Protein AF-A0A917H4V4-F1 (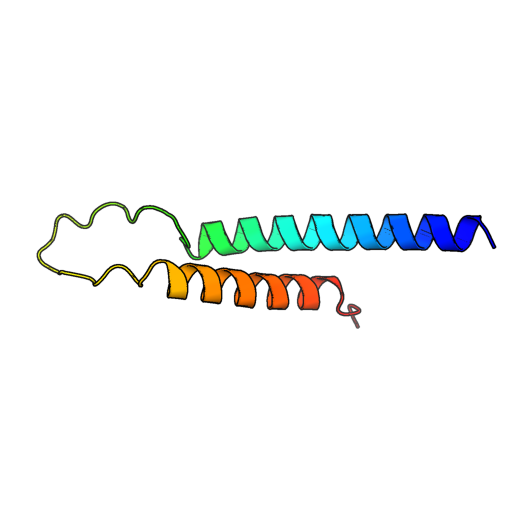afdb_monomer_lite)

Organism: NCBI:txid1560005

Secondary structure (DSSP, 8-state):
-HHHHHHHHHHHHHHHHHHHHHHHHHHHHTTTT-------SS-------HHHHHHHHHHHHHHHHHHHHS---

Sequence (73 aa):
MRDEFMESITTARRTEDIALDLLKFVAAQANVGSKGAGATGFGVTASPKSDDQVTHLLELYARCRQAVEAPIK

pLDDT: mean 73.26, std 14.65, range [44.84, 91.06]

Structure (mmCIF, N/CA/C/O backbone):
data_AF-A0A917H4V4-F1
#
_entry.id   AF-A0A917H4V4-F1
#
loop_
_atom_site.group_PDB
_atom_site.id
_atom_site.type_symbol
_atom_site.label_atom_id
_atom_site.label_alt_id
_atom_site.label_comp_id
_atom_site.label_asym_id
_atom_site.label_entity_id
_atom_site.label_seq_id
_atom_site.pdbx_PDB_ins_code
_atom_site.Cartn_x
_atom_site.Cartn_y
_atom_site.Cartn_z
_atom_site.occupancy
_atom_site.B_iso_or_equiv
_atom_site.auth_seq_id
_atom_site.auth_comp_id
_atom_site.auth_asym_id
_atom_site.auth_atom_id
_atom_site.pdbx_PDB_model_num
ATOM 1 N N . MET A 1 1 ? 22.377 -18.813 -7.881 1.00 62.06 1 MET A N 1
ATOM 2 C CA . MET A 1 1 ? 21.173 -18.910 -7.021 1.00 62.06 1 MET A CA 1
ATOM 3 C C . MET A 1 1 ? 21.092 -17.823 -5.945 1.00 62.06 1 MET A C 1
ATOM 5 O O . MET A 1 1 ? 19.982 -17.441 -5.619 1.00 62.06 1 MET A O 1
ATOM 9 N N . ARG A 1 2 ? 22.208 -17.293 -5.403 1.00 67.69 2 ARG A N 1
ATOM 10 C CA . ARG A 1 2 ? 22.167 -16.137 -4.477 1.00 67.69 2 ARG A CA 1
ATOM 11 C C . ARG A 1 2 ? 21.782 -14.805 -5.147 1.00 67.69 2 ARG A C 1
ATOM 13 O O . ARG A 1 2 ? 21.067 -14.038 -4.519 1.00 67.69 2 ARG A O 1
ATOM 20 N N . ASP A 1 3 ? 22.195 -14.566 -6.395 1.00 66.56 3 ASP A N 1
ATOM 21 C CA . ASP A 1 3 ? 21.838 -13.345 -7.145 1.00 66.56 3 ASP A CA 1
ATOM 22 C C . ASP A 1 3 ? 20.327 -13.184 -7.373 1.00 66.56 3 ASP A C 1
ATOM 24 O O . ASP A 1 3 ? 19.759 -12.173 -6.980 1.00 66.56 3 ASP A O 1
ATOM 28 N N . GLU A 1 4 ? 19.652 -14.218 -7.884 1.00 64.31 4 GLU A N 1
ATOM 29 C CA . GLU A 1 4 ? 18.196 -14.227 -8.143 1.00 64.31 4 GLU A CA 1
ATOM 30 C C . GLU A 1 4 ? 17.350 -13.862 -6.907 1.00 64.31 4 GLU A C 1
ATOM 32 O O . GLU A 1 4 ? 16.345 -13.154 -6.996 1.00 64.31 4 GLU A O 1
ATOM 37 N N . PHE A 1 5 ? 17.763 -14.333 -5.724 1.00 67.38 5 PHE A N 1
ATOM 38 C CA . PHE A 1 5 ? 17.048 -14.072 -4.472 1.00 67.38 5 PHE A CA 1
ATOM 39 C C . PHE A 1 5 ? 17.207 -12.611 -4.031 1.00 67.38 5 PHE A C 1
ATOM 41 O O . PHE A 1 5 ? 16.260 -11.999 -3.538 1.00 67.38 5 PHE A O 1
ATOM 48 N N . MET A 1 6 ? 18.394 -12.034 -4.242 1.00 70.06 6 MET A N 1
ATOM 49 C CA . MET A 1 6 ? 18.666 -10.636 -3.921 1.00 70.06 6 MET A CA 1
ATOM 50 C C . MET A 1 6 ? 17.958 -9.695 -4.900 1.00 70.06 6 MET A C 1
ATOM 52 O O . MET A 1 6 ? 17.352 -8.716 -4.465 1.00 70.06 6 MET A O 1
ATOM 56 N N . GLU A 1 7 ? 17.933 -10.018 -6.193 1.00 67.56 7 GLU A N 1
ATOM 57 C CA . GLU A 1 7 ? 17.221 -9.235 -7.212 1.00 67.56 7 GLU A CA 1
ATOM 58 C C . GLU A 1 7 ? 15.695 -9.250 -6.997 1.00 67.56 7 GLU A C 1
ATOM 60 O O . GLU A 1 7 ? 15.039 -8.205 -7.070 1.00 67.56 7 GLU A O 1
ATOM 65 N N . SER A 1 8 ? 15.143 -10.401 -6.596 1.00 70.00 8 SER A N 1
ATOM 66 C CA . SER A 1 8 ? 13.726 -10.538 -6.228 1.00 70.00 8 SER A CA 1
ATOM 67 C C . SER A 1 8 ? 13.358 -9.695 -5.001 1.00 70.00 8 SER A C 1
ATOM 69 O O . SER A 1 8 ? 12.347 -8.991 -5.013 1.00 70.00 8 SER A O 1
ATOM 71 N N . ILE A 1 9 ? 14.196 -9.699 -3.955 1.00 76.75 9 ILE A N 1
ATOM 72 C CA . ILE A 1 9 ? 13.991 -8.856 -2.762 1.00 76.75 9 ILE A CA 1
ATOM 73 C C . ILE A 1 9 ? 14.057 -7.369 -3.129 1.00 76.75 9 ILE A C 1
ATOM 75 O O . ILE A 1 9 ? 13.260 -6.570 -2.636 1.00 76.75 9 ILE A O 1
ATOM 79 N N . THR A 1 10 ? 14.989 -6.995 -4.005 1.00 77.44 10 THR A N 1
ATOM 80 C CA . THR A 1 10 ? 15.177 -5.599 -4.426 1.00 77.44 10 THR A CA 1
ATOM 81 C C . THR A 1 10 ? 13.972 -5.099 -5.222 1.00 77.44 10 THR A C 1
ATOM 83 O O . THR A 1 10 ? 13.476 -4.000 -4.970 1.00 77.44 10 THR A O 1
ATOM 86 N N . THR A 1 11 ? 13.444 -5.932 -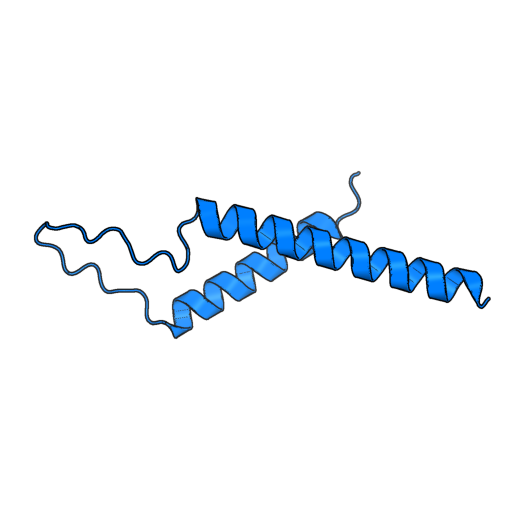6.121 1.00 79.69 11 THR A N 1
ATOM 87 C CA . THR A 1 11 ? 12.226 -5.637 -6.886 1.00 79.69 11 THR A CA 1
ATOM 88 C C . THR A 1 11 ? 11.009 -5.525 -5.972 1.00 79.69 11 THR A C 1
ATOM 90 O O . THR A 1 11 ? 10.291 -4.535 -6.057 1.00 79.69 11 THR A O 1
ATOM 93 N N . ALA A 1 12 ? 10.819 -6.452 -5.027 1.00 79.19 12 ALA A N 1
ATOM 94 C CA . ALA A 1 12 ? 9.704 -6.395 -4.077 1.00 79.19 12 ALA A CA 1
ATOM 95 C C . ALA A 1 12 ? 9.736 -5.127 -3.205 1.00 79.19 12 ALA A C 1
ATOM 97 O O . ALA A 1 12 ? 8.713 -4.472 -3.016 1.00 79.19 12 ALA A O 1
ATOM 98 N N . ARG A 1 13 ? 10.924 -4.736 -2.722 1.00 84.75 13 ARG A N 1
ATOM 99 C CA . ARG A 1 13 ? 11.119 -3.488 -1.964 1.00 84.75 13 ARG A CA 1
ATOM 100 C C . ARG A 1 13 ? 10.779 -2.256 -2.801 1.00 84.75 13 ARG A C 1
ATOM 102 O O . ARG A 1 13 ? 10.204 -1.316 -2.266 1.00 84.75 13 ARG A O 1
ATOM 109 N N . ARG A 1 14 ? 11.109 -2.270 -4.096 1.00 86.88 14 ARG A N 1
ATOM 110 C CA . ARG A 1 14 ? 10.804 -1.180 -5.031 1.00 86.88 14 ARG A CA 1
ATOM 111 C C . ARG A 1 14 ? 9.312 -1.090 -5.349 1.00 86.88 14 ARG A C 1
ATOM 113 O O . ARG A 1 14 ? 8.762 0.003 -5.318 1.00 86.88 14 ARG A O 1
ATOM 120 N N . THR A 1 15 ? 8.665 -2.219 -5.625 1.00 87.69 15 THR A N 1
ATOM 121 C CA . THR A 1 15 ? 7.213 -2.310 -5.852 1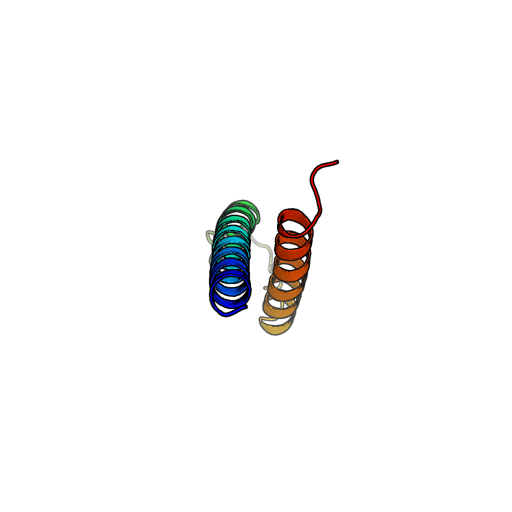.00 87.69 15 THR A CA 1
ATOM 122 C C . THR A 1 15 ? 6.440 -1.786 -4.644 1.00 87.69 15 THR A C 1
ATOM 124 O O . THR A 1 15 ? 5.497 -1.015 -4.808 1.00 87.69 15 THR A O 1
ATOM 127 N N . GLU A 1 16 ? 6.878 -2.141 -3.435 1.00 88.94 16 GLU A N 1
ATOM 128 C CA . GLU A 1 16 ? 6.271 -1.651 -2.197 1.00 88.94 16 GLU A CA 1
ATOM 129 C C . GLU A 1 16 ? 6.423 -0.133 -2.034 1.00 88.94 16 GLU A C 1
ATOM 131 O O . GLU A 1 16 ? 5.452 0.561 -1.742 1.00 88.94 16 GLU A O 1
ATOM 136 N N . ASP A 1 17 ? 7.624 0.404 -2.267 1.00 91.06 17 ASP A N 1
ATOM 137 C CA . ASP A 1 17 ? 7.892 1.844 -2.165 1.00 91.06 17 ASP A CA 1
ATOM 138 C C . ASP A 1 17 ? 7.001 2.654 -3.128 1.00 91.06 17 ASP A C 1
ATOM 140 O O . ASP A 1 17 ? 6.345 3.617 -2.726 1.00 91.06 17 ASP A O 1
ATOM 144 N N . ILE A 1 18 ? 6.856 2.172 -4.370 1.00 90.94 18 ILE A N 1
ATOM 145 C CA . ILE A 1 18 ? 5.981 2.773 -5.388 1.00 90.94 18 ILE A CA 1
ATOM 146 C C . ILE A 1 18 ? 4.503 2.695 -4.974 1.00 90.94 18 ILE A C 1
ATOM 148 O O . ILE A 1 18 ? 3.765 3.668 -5.147 1.00 90.94 18 ILE A O 1
ATOM 152 N N . ALA A 1 19 ? 4.048 1.567 -4.419 1.00 89.38 19 ALA A N 1
ATOM 153 C CA . ALA A 1 19 ? 2.670 1.419 -3.950 1.00 89.38 19 ALA A CA 1
ATOM 154 C C . ALA A 1 19 ? 2.359 2.377 -2.790 1.00 89.38 19 ALA A C 1
ATOM 156 O O . ALA A 1 19 ? 1.276 2.971 -2.754 1.00 89.38 19 ALA A O 1
ATOM 157 N N . LEU A 1 20 ? 3.313 2.572 -1.875 1.00 90.62 20 LEU A N 1
ATOM 158 C CA . LEU A 1 20 ? 3.193 3.526 -0.775 1.00 90.62 20 LEU A CA 1
ATOM 159 C C . LEU A 1 20 ? 3.173 4.976 -1.269 1.00 90.62 20 LEU A C 1
ATOM 161 O O . LEU A 1 20 ? 2.395 5.775 -0.748 1.00 90.62 20 LEU A O 1
ATOM 165 N N . ASP A 1 21 ? 3.975 5.334 -2.270 1.00 90.31 21 ASP A N 1
ATOM 166 C CA . ASP A 1 21 ? 3.941 6.680 -2.852 1.00 90.31 21 ASP A CA 1
ATOM 167 C C . ASP A 1 21 ? 2.655 6.950 -3.639 1.00 90.31 21 ASP A C 1
ATOM 169 O O . ASP A 1 21 ? 2.054 8.020 -3.489 1.00 90.31 21 ASP A O 1
ATOM 173 N N . LEU A 1 22 ? 2.161 5.964 -4.393 1.00 89.69 22 LEU A N 1
ATOM 174 C CA . LEU A 1 22 ? 0.861 6.054 -5.056 1.00 89.69 22 LEU A CA 1
ATOM 175 C C . LEU A 1 22 ? -0.273 6.207 -4.034 1.00 89.69 22 LEU A C 1
ATOM 177 O O . LEU A 1 22 ? -1.140 7.064 -4.208 1.00 89.69 22 LEU A O 1
ATOM 181 N N . LEU A 1 23 ? -0.249 5.433 -2.943 1.00 87.50 23 LEU A N 1
ATOM 182 C CA . LEU A 1 23 ? -1.218 5.560 -1.855 1.00 87.50 23 LEU A CA 1
ATOM 183 C C . LEU A 1 23 ? -1.196 6.969 -1.258 1.00 87.50 23 LEU A C 1
ATOM 185 O O . LEU A 1 23 ? -2.258 7.567 -1.100 1.00 87.50 23 LEU A O 1
ATOM 189 N N . LYS A 1 24 ? -0.014 7.519 -0.946 1.00 87.44 24 LYS A N 1
ATOM 190 C CA . LYS A 1 24 ? 0.116 8.884 -0.404 1.00 87.44 24 LYS A CA 1
ATOM 191 C C . LYS A 1 24 ? -0.457 9.923 -1.366 1.00 87.44 24 LYS A C 1
ATOM 193 O O . LYS A 1 24 ? -1.187 10.809 -0.927 1.00 87.44 24 LYS A O 1
ATOM 198 N N . PHE A 1 25 ? -0.161 9.809 -2.662 1.00 88.69 25 PHE A N 1
ATOM 199 C CA . PHE A 1 25 ? -0.688 10.712 -3.685 1.00 88.69 25 PHE A CA 1
ATOM 200 C C . PHE A 1 25 ? -2.219 10.655 -3.761 1.00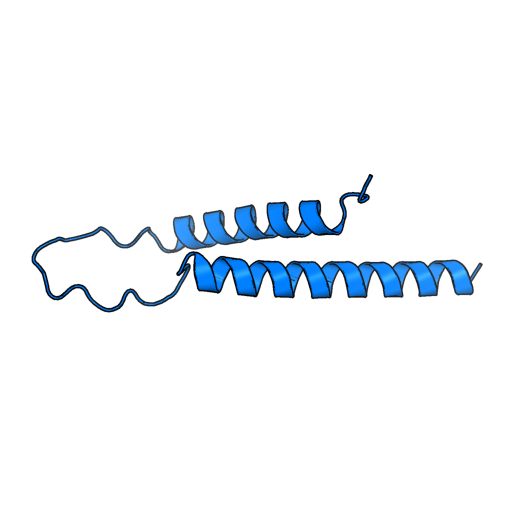 88.69 25 PHE A C 1
ATOM 202 O O . PHE A 1 25 ? -2.882 11.695 -3.737 1.00 88.69 25 PHE A O 1
ATOM 209 N N . VAL A 1 26 ? -2.794 9.449 -3.804 1.00 85.56 26 VAL A N 1
ATOM 210 C CA . VAL A 1 26 ? -4.250 9.282 -3.892 1.00 85.56 26 VAL A CA 1
ATOM 211 C C . VAL A 1 26 ? -4.935 9.690 -2.591 1.00 85.56 26 VAL A C 1
ATOM 213 O O . VAL A 1 26 ? -5.956 10.363 -2.648 1.00 85.56 26 VAL A O 1
ATOM 216 N N . ALA A 1 27 ? -4.373 9.364 -1.426 1.00 83.06 27 ALA A N 1
ATOM 217 C CA . ALA A 1 27 ? -4.902 9.795 -0.133 1.00 83.06 27 ALA A CA 1
ATOM 218 C C . ALA A 1 27 ? -4.899 11.326 -0.000 1.00 83.06 27 ALA A C 1
ATOM 220 O O . ALA A 1 27 ? -5.884 11.898 0.471 1.00 83.06 27 ALA A O 1
ATOM 221 N N . ALA A 1 28 ? -3.839 11.991 -0.476 1.00 81.69 28 ALA A N 1
ATOM 222 C CA . ALA A 1 28 ? -3.767 13.447 -0.530 1.00 81.69 28 ALA A CA 1
ATOM 223 C C . ALA A 1 28 ? -4.839 14.038 -1.461 1.00 81.69 28 ALA A C 1
ATOM 225 O O . ALA A 1 28 ? -5.497 15.001 -1.071 1.00 81.69 28 ALA A O 1
ATOM 226 N N . GLN A 1 29 ? -5.073 13.446 -2.642 1.00 80.31 29 GLN A N 1
ATOM 227 C CA . GLN A 1 29 ? -6.110 13.944 -3.557 1.00 80.31 29 GLN A CA 1
ATOM 228 C C . GLN A 1 29 ? -7.542 13.623 -3.141 1.00 80.31 29 GLN A C 1
ATOM 230 O O . GLN A 1 29 ? -8.449 14.425 -3.353 1.00 80.31 29 GLN A O 1
ATOM 235 N N . ALA A 1 30 ? -7.758 12.465 -2.530 1.00 75.19 30 ALA A N 1
ATOM 236 C CA . ALA A 1 30 ? -9.047 12.072 -1.979 1.00 75.19 30 ALA A CA 1
ATOM 237 C C . ALA A 1 30 ? -9.345 12.773 -0.641 1.00 75.19 30 ALA A C 1
ATOM 239 O O . ALA A 1 30 ? -10.417 12.572 -0.073 1.00 75.19 30 ALA A O 1
ATOM 240 N N . ASN A 1 31 ? -8.412 13.595 -0.134 1.00 68.38 31 ASN A N 1
ATOM 241 C CA . ASN A 1 31 ? -8.520 14.309 1.136 1.00 68.38 31 ASN A CA 1
ATOM 242 C C . ASN A 1 31 ? -8.799 13.357 2.326 1.00 68.38 31 ASN A C 1
ATOM 244 O O . ASN A 1 31 ? -9.434 13.739 3.311 1.00 68.38 31 ASN A O 1
ATOM 248 N N . VAL A 1 32 ? -8.321 12.109 2.242 1.00 65.50 32 VAL A N 1
ATOM 249 C CA . VAL A 1 32 ? -8.493 11.081 3.282 1.00 65.50 32 VAL A CA 1
ATOM 250 C C . VAL A 1 32 ? -7.637 11.462 4.488 1.00 65.50 32 VAL A C 1
ATOM 252 O O . VAL A 1 32 ? -6.431 11.658 4.365 1.00 65.50 32 VAL A O 1
ATOM 255 N N . GLY A 1 33 ? -8.255 11.611 5.663 1.00 58.19 33 GLY A N 1
ATOM 256 C CA . GLY A 1 33 ? -7.557 11.989 6.900 1.00 58.19 33 GLY A CA 1
ATOM 257 C C . GLY A 1 33 ? -7.114 13.456 6.981 1.00 58.19 33 GLY A C 1
ATOM 258 O O . GLY A 1 33 ? -6.636 13.895 8.030 1.00 58.19 33 GLY A O 1
ATOM 259 N N . SER A 1 34 ? -7.318 14.247 5.927 1.00 55.19 34 SER A N 1
ATOM 260 C CA . SER A 1 34 ? -7.218 15.697 6.033 1.00 55.19 34 SER A CA 1
ATOM 261 C C . SER A 1 34 ? -8.319 16.141 6.992 1.00 55.19 34 SER A C 1
ATOM 263 O O . SER A 1 34 ? -9.496 15.848 6.760 1.00 55.19 34 SER A O 1
ATOM 265 N N . LYS A 1 35 ? -7.956 16.796 8.105 1.00 52.06 35 LYS A N 1
ATOM 266 C CA . LYS A 1 35 ? -8.934 17.504 8.942 1.00 52.06 35 LYS A CA 1
ATOM 267 C C . LYS A 1 35 ? -9.638 18.462 7.997 1.00 52.06 35 LYS A C 1
ATOM 269 O O . LYS A 1 35 ? -9.045 19.480 7.648 1.00 52.06 35 LYS A O 1
ATOM 274 N N . GLY A 1 36 ? -10.832 18.083 7.530 1.00 48.84 36 GLY A N 1
ATOM 275 C CA . GLY A 1 36 ? -11.591 18.868 6.572 1.00 48.84 36 GLY A CA 1
ATOM 276 C C . GLY A 1 36 ? -11.530 20.314 7.022 1.00 48.84 36 GLY A C 1
ATOM 277 O O . GLY A 1 36 ? -11.774 20.585 8.202 1.00 48.84 36 GLY A O 1
ATOM 278 N N . ALA A 1 37 ? -11.089 21.202 6.128 1.00 49.22 37 ALA A N 1
ATOM 279 C CA . ALA A 1 37 ? -11.157 22.631 6.367 1.00 49.22 37 ALA A CA 1
ATOM 280 C C . ALA A 1 37 ? -12.572 22.886 6.880 1.00 49.22 37 ALA A C 1
ATOM 282 O O . ALA A 1 37 ? -13.534 22.602 6.166 1.00 49.22 37 ALA A O 1
ATOM 283 N N . GLY A 1 38 ? -12.673 23.230 8.168 1.00 45.66 38 GLY A N 1
ATOM 284 C CA . GLY A 1 38 ? -13.935 23.225 8.884 1.00 45.66 38 GLY A CA 1
ATOM 285 C C . GLY A 1 38 ? -14.916 24.055 8.085 1.00 45.66 38 GLY A C 1
ATOM 286 O O . GLY A 1 38 ? -14.721 25.260 7.943 1.00 45.66 38 GLY A O 1
ATOM 287 N N . ALA A 1 39 ? -15.924 23.402 7.511 1.00 48.25 39 ALA A N 1
ATOM 288 C CA . ALA A 1 39 ? -17.015 24.103 6.880 1.00 48.25 39 ALA A CA 1
ATOM 289 C C . ALA A 1 39 ? -17.701 24.876 8.005 1.00 48.25 39 ALA A C 1
ATOM 291 O O . ALA A 1 39 ? -18.427 24.313 8.823 1.00 48.25 39 ALA A O 1
ATOM 292 N N . THR A 1 40 ? -17.415 26.171 8.102 1.00 52.50 40 THR A N 1
ATOM 293 C CA . THR A 1 40 ? -18.185 27.100 8.923 1.00 52.50 40 THR A CA 1
ATOM 294 C C . THR A 1 40 ? -19.540 27.272 8.240 1.00 52.50 40 THR A C 1
ATOM 296 O O . THR A 1 40 ? -19.780 28.251 7.539 1.00 52.50 40 THR A O 1
ATOM 299 N N . GLY A 1 41 ? -20.400 26.266 8.347 1.00 51.25 41 GLY A N 1
ATOM 300 C CA . GLY A 1 41 ? -21.692 26.233 7.679 1.00 51.25 41 GLY A CA 1
ATOM 301 C C . GLY A 1 41 ? -22.525 25.096 8.240 1.00 51.25 41 GLY A C 1
ATOM 302 O O . GLY A 1 41 ? -22.118 23.944 8.173 1.00 51.25 41 GLY A O 1
ATOM 303 N N . PHE A 1 42 ? -23.660 25.448 8.838 1.00 54.84 42 PHE A N 1
ATOM 304 C CA . PHE A 1 42 ? -24.664 24.573 9.441 1.00 54.84 42 PHE A CA 1
ATOM 305 C C . PHE A 1 42 ? -24.858 23.251 8.682 1.00 54.84 42 PHE A C 1
ATOM 307 O O . PHE A 1 42 ? -25.625 23.159 7.729 1.00 54.84 42 PHE A O 1
ATOM 314 N N . GLY A 1 43 ? -24.163 22.218 9.139 1.00 50.44 43 G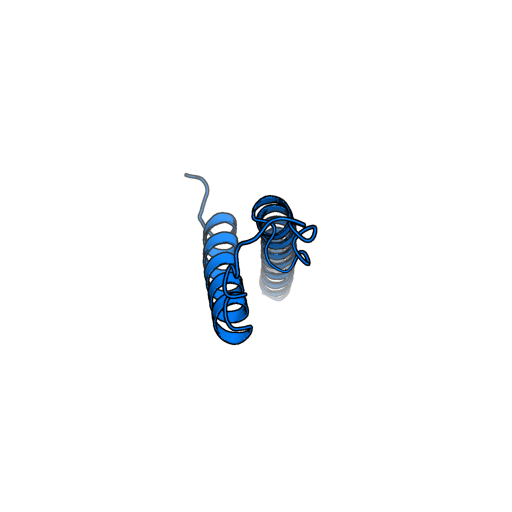LY A N 1
ATOM 315 C CA . GLY A 1 43 ? -24.234 20.879 8.590 1.00 50.44 43 GLY A CA 1
ATOM 316 C C . GLY A 1 43 ? -23.356 19.979 9.434 1.00 50.44 43 GLY A C 1
ATOM 317 O O . GLY A 1 43 ? -22.138 19.988 9.300 1.00 50.44 43 GLY A O 1
ATOM 318 N N . VAL A 1 44 ? -23.969 19.212 10.335 1.00 48.94 44 VAL A N 1
ATOM 319 C CA . VAL A 1 44 ? -23.303 18.075 10.975 1.00 48.94 44 VAL A CA 1
ATOM 320 C C . VAL A 1 44 ? -23.075 17.041 9.875 1.00 48.94 44 VAL A C 1
ATOM 322 O O . VAL A 1 44 ? -23.870 16.125 9.684 1.00 48.94 44 VAL A O 1
ATOM 325 N N . THR A 1 45 ? -22.010 17.204 9.093 1.00 52.03 45 THR A N 1
ATOM 326 C CA . THR A 1 45 ? -21.477 16.096 8.310 1.00 52.03 45 THR A CA 1
ATOM 327 C C . THR A 1 45 ? -20.839 15.179 9.334 1.00 52.03 45 THR A C 1
ATOM 329 O O . THR A 1 45 ? -19.791 15.509 9.890 1.00 52.03 45 THR A O 1
ATOM 332 N N . ALA A 1 46 ? -21.535 14.093 9.675 1.00 51.97 46 ALA A N 1
ATOM 333 C CA . ALA A 1 46 ? -21.014 13.072 10.564 1.00 51.97 46 ALA A CA 1
ATOM 334 C C . ALA A 1 46 ? -19.611 12.700 10.081 1.00 51.97 46 ALA A C 1
ATOM 336 O O . ALA A 1 46 ? -19.462 12.155 8.987 1.00 51.97 46 ALA A O 1
ATOM 337 N N . SER A 1 47 ? -18.587 13.052 10.863 1.00 56.00 47 SER A N 1
ATOM 338 C CA . SER A 1 47 ? -17.228 12.608 10.587 1.00 56.00 47 SER A CA 1
ATOM 339 C C . SER A 1 47 ? -17.289 11.088 10.444 1.00 56.00 47 SER A C 1
ATOM 341 O O . SER A 1 47 ? -17.789 10.440 11.374 1.00 56.00 47 SER A O 1
ATOM 343 N N . PRO A 1 48 ? -16.863 10.507 9.308 1.00 56.41 48 PRO A N 1
ATOM 344 C CA . PRO A 1 48 ? -16.854 9.062 9.164 1.00 56.41 48 PRO A CA 1
ATOM 345 C C . PRO A 1 48 ? -16.084 8.498 10.356 1.00 56.41 48 PRO A C 1
ATOM 347 O O . PRO A 1 48 ? -15.002 9.005 10.688 1.00 56.41 48 PRO A O 1
ATOM 350 N N . LYS A 1 49 ? -16.706 7.541 11.066 1.00 61.22 49 LYS A N 1
ATOM 351 C CA . LYS A 1 49 ? -16.117 6.898 12.249 1.00 61.22 49 LYS A CA 1
ATOM 352 C C . LYS A 1 49 ? -14.675 6.549 11.896 1.00 61.22 49 LYS A C 1
ATOM 354 O O . LYS A 1 49 ? -14.438 6.028 10.813 1.00 61.22 49 LYS A O 1
ATOM 359 N N . SER A 1 50 ? -13.723 6.849 12.774 1.00 68.62 50 SER A N 1
ATOM 360 C CA . SER A 1 50 ? -12.295 6.692 12.465 1.00 68.62 50 SER A CA 1
ATOM 361 C C . SER A 1 50 ? -11.949 5.295 11.927 1.00 68.62 50 SER A C 1
ATOM 363 O O . SER A 1 50 ? -11.071 5.168 11.088 1.00 68.62 50 SER A O 1
ATOM 365 N N . ASP A 1 51 ? -12.693 4.273 12.354 1.00 71.38 51 ASP A N 1
ATOM 366 C CA . ASP A 1 51 ? -12.599 2.885 11.888 1.00 71.38 51 ASP A CA 1
ATOM 367 C C . ASP A 1 51 ? -12.965 2.686 10.398 1.00 71.38 51 ASP A C 1
ATOM 369 O O . ASP A 1 51 ? -12.281 1.975 9.665 1.00 71.38 51 ASP A O 1
ATOM 373 N N . ASP A 1 52 ? -13.990 3.394 9.916 1.00 76.69 52 ASP A N 1
ATOM 374 C CA . ASP A 1 52 ? -14.430 3.378 8.515 1.00 76.69 52 ASP A CA 1
ATOM 375 C C . ASP A 1 52 ? -13.389 4.052 7.607 1.00 76.69 52 ASP A C 1
ATOM 377 O O . ASP A 1 52 ? -13.037 3.531 6.551 1.00 76.69 52 ASP A O 1
ATOM 381 N N . GLN A 1 53 ? -12.790 5.156 8.074 1.00 74.62 53 GLN A N 1
ATOM 382 C CA . GLN A 1 53 ? -11.683 5.813 7.365 1.00 74.62 53 GLN A CA 1
ATOM 383 C C . GLN A 1 53 ? -10.443 4.920 7.264 1.00 74.62 53 GLN A C 1
ATOM 385 O O . GLN A 1 53 ? -9.787 4.896 6.222 1.00 74.62 53 GLN A O 1
ATOM 390 N N . VAL A 1 54 ? -10.115 4.184 8.331 1.00 80.81 54 VAL A N 1
ATOM 391 C CA . VAL A 1 54 ? -8.998 3.227 8.325 1.00 80.81 54 VAL A CA 1
ATOM 392 C C . VAL A 1 54 ? -9.281 2.089 7.348 1.00 80.81 54 VAL A C 1
ATOM 394 O O . VAL A 1 54 ? -8.410 1.754 6.548 1.00 80.81 54 VAL A O 1
ATOM 397 N N . THR A 1 55 ? -10.498 1.547 7.354 1.00 85.19 55 THR A N 1
ATOM 398 C CA . THR A 1 55 ? -10.914 0.497 6.413 1.00 85.19 55 THR A CA 1
ATOM 399 C C . THR A 1 55 ? -10.779 0.969 4.966 1.00 85.19 55 THR A C 1
ATOM 401 O O . THR A 1 55 ? -10.124 0.306 4.163 1.00 85.19 55 THR A O 1
ATOM 404 N N . H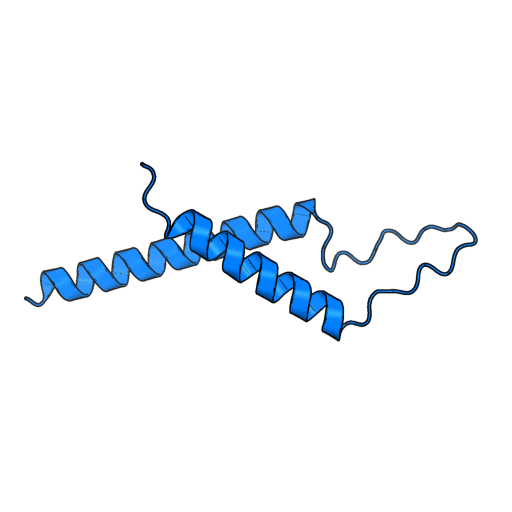IS A 1 56 ? -11.273 2.169 4.657 1.00 82.38 56 HIS A N 1
ATOM 405 C CA . HIS A 1 56 ? -11.168 2.754 3.321 1.00 82.38 56 HIS A CA 1
ATOM 406 C C . HIS A 1 56 ? -9.706 2.954 2.888 1.00 82.38 56 HIS A C 1
ATOM 408 O O . HIS A 1 56 ? -9.350 2.712 1.734 1.00 82.38 56 HIS A O 1
ATOM 414 N N . LEU A 1 57 ? -8.831 3.366 3.812 1.00 83.56 57 LEU A N 1
ATOM 415 C CA . LEU A 1 57 ? -7.404 3.532 3.534 1.00 83.56 57 LEU A CA 1
ATOM 416 C C . LEU A 1 57 ? -6.719 2.189 3.234 1.00 83.56 57 LEU A C 1
ATOM 418 O O . LEU A 1 57 ? -5.899 2.111 2.318 1.00 83.56 57 LEU A O 1
ATOM 422 N N . LEU A 1 58 ? -7.069 1.133 3.971 1.00 87.75 58 LEU A N 1
ATOM 423 C CA . LEU A 1 58 ? -6.558 -0.221 3.736 1.00 87.75 58 LEU A CA 1
ATOM 424 C C . LEU A 1 58 ? -7.034 -0.781 2.389 1.00 87.75 58 LEU A C 1
ATOM 426 O O . LEU A 1 58 ? -6.242 -1.366 1.647 1.00 87.75 58 LEU A O 1
ATOM 430 N N . GLU A 1 59 ? -8.300 -0.563 2.035 1.00 88.12 59 GLU A N 1
ATOM 431 C CA . GLU A 1 59 ? -8.833 -0.942 0.724 1.00 88.12 59 GLU A CA 1
ATOM 432 C C . GLU A 1 59 ? -8.149 -0.178 -0.414 1.00 88.12 59 GLU A C 1
ATOM 434 O O . GLU A 1 59 ? -7.805 -0.764 -1.446 1.00 88.12 59 GLU A O 1
ATOM 439 N N . LEU A 1 60 ? -7.911 1.122 -0.227 1.00 85.88 60 LEU A N 1
ATOM 440 C CA . LEU A 1 60 ? -7.197 1.944 -1.197 1.00 85.88 60 LEU A CA 1
ATOM 441 C C . LEU A 1 60 ? -5.763 1.445 -1.394 1.00 85.88 60 LEU A C 1
ATOM 443 O O . LEU A 1 60 ? -5.320 1.297 -2.531 1.00 85.88 60 LEU A O 1
ATOM 447 N N . TYR A 1 61 ? -5.067 1.119 -0.305 1.00 86.75 61 TYR A N 1
ATOM 448 C CA . TYR A 1 61 ? -3.730 0.538 -0.366 1.00 86.75 61 TYR A CA 1
ATOM 449 C C . TYR A 1 61 ? -3.705 -0.763 -1.171 1.00 86.75 61 TYR A C 1
ATOM 451 O O . TYR A 1 61 ? -2.871 -0.912 -2.064 1.00 86.75 61 TYR A O 1
ATOM 459 N N . ALA A 1 62 ? -4.652 -1.674 -0.924 1.00 88.75 62 ALA A N 1
ATOM 460 C CA . ALA A 1 62 ? -4.743 -2.926 -1.671 1.00 88.75 62 ALA A CA 1
ATOM 461 C C . ALA A 1 62 ? -4.905 -2.687 -3.185 1.00 88.75 62 ALA A C 1
ATOM 463 O O . ALA A 1 62 ? -4.285 -3.386 -3.989 1.00 88.75 62 ALA A O 1
ATOM 464 N N . ARG A 1 63 ? -5.685 -1.671 -3.580 1.00 87.88 63 ARG A N 1
ATOM 465 C CA . ARG A 1 63 ? -5.848 -1.265 -4.988 1.00 87.88 63 ARG A CA 1
ATOM 466 C C . ARG A 1 63 ? -4.573 -0.653 -5.566 1.00 87.88 63 ARG A C 1
ATOM 468 O O . ARG A 1 63 ? -4.190 -1.011 -6.677 1.00 87.88 63 ARG A O 1
ATOM 475 N N . CYS A 1 64 ? -3.905 0.233 -4.826 1.00 87.75 64 CYS A N 1
ATOM 476 C CA . CYS A 1 64 ? -2.627 0.819 -5.237 1.00 87.75 64 CYS A CA 1
ATOM 477 C C . CYS A 1 64 ? -1.572 -0.269 -5.457 1.00 87.75 64 CYS A C 1
ATOM 479 O O . CYS A 1 64 ? -0.893 -0.264 -6.478 1.00 87.75 64 CYS A O 1
ATOM 481 N N . ARG A 1 65 ? -1.488 -1.248 -4.554 1.00 87.69 65 ARG A N 1
ATOM 482 C CA . ARG A 1 65 ? -0.544 -2.362 -4.664 1.00 87.69 65 ARG A CA 1
ATOM 483 C C . ARG A 1 65 ? -0.830 -3.238 -5.883 1.00 87.69 65 ARG A C 1
ATOM 485 O O . ARG A 1 65 ? 0.080 -3.508 -6.657 1.00 87.69 65 ARG A O 1
ATOM 492 N N . GLN A 1 66 ? -2.099 -3.587 -6.114 1.00 87.81 66 GLN A N 1
ATOM 493 C CA . GLN A 1 66 ? -2.511 -4.316 -7.319 1.00 87.81 66 GLN A CA 1
ATOM 494 C C . GLN A 1 66 ? -2.157 -3.560 -8.602 1.00 87.81 66 GLN A C 1
ATOM 496 O O . GLN A 1 66 ? -1.737 -4.188 -9.564 1.00 87.81 66 GLN A O 1
ATOM 501 N N . ALA A 1 67 ? -2.293 -2.232 -8.627 1.00 87.31 67 ALA A N 1
ATOM 502 C CA . ALA A 1 67 ? -1.949 -1.429 -9.798 1.00 87.31 67 ALA A CA 1
ATOM 503 C C . ALA A 1 67 ? -0.441 -1.431 -10.114 1.00 87.31 67 ALA A C 1
ATOM 505 O O . ALA A 1 67 ? -0.073 -1.321 -11.279 1.00 87.31 67 ALA A O 1
ATOM 506 N N . VAL A 1 68 ? 0.419 -1.562 -9.099 1.00 87.06 68 VAL A N 1
ATOM 507 C CA . VAL A 1 68 ? 1.885 -1.598 -9.263 1.00 87.06 68 VAL A CA 1
ATOM 508 C C . VAL A 1 68 ? 2.389 -3.018 -9.545 1.00 87.06 68 VAL A C 1
ATOM 510 O O . VAL A 1 68 ? 3.314 -3.198 -10.331 1.00 87.06 68 VAL A O 1
ATOM 513 N N . GLU A 1 69 ? 1.782 -4.032 -8.925 1.00 84.44 69 GLU A N 1
ATOM 514 C CA . GLU A 1 69 ? 2.087 -5.448 -9.176 1.00 84.44 69 GLU A CA 1
ATOM 515 C C . GLU A 1 69 ? 1.490 -5.955 -10.497 1.00 84.44 69 GLU A C 1
ATOM 517 O O . GLU A 1 69 ? 1.951 -6.966 -11.032 1.00 84.44 69 GLU A O 1
ATOM 522 N N . ALA A 1 70 ? 0.461 -5.284 -11.025 1.00 78.38 70 ALA A N 1
ATOM 523 C CA . ALA A 1 70 ? -0.141 -5.652 -12.294 1.00 78.38 70 ALA A CA 1
ATOM 524 C C . ALA A 1 70 ? 0.895 -5.516 -13.421 1.00 78.38 70 ALA A C 1
ATOM 526 O O . ALA A 1 70 ? 1.450 -4.433 -13.622 1.00 78.38 70 ALA A O 1
ATOM 527 N N . PRO A 1 71 ? 1.139 -6.583 -14.202 1.00 58.25 71 PRO A N 1
ATOM 528 C CA . PRO A 1 71 ? 1.970 -6.471 -15.384 1.00 58.25 71 PRO A CA 1
ATOM 529 C C . PRO A 1 71 ? 1.285 -5.512 -16.361 1.00 58.25 71 PRO A C 1
ATOM 531 O O . PRO A 1 71 ? 0.174 -5.780 -16.828 1.00 58.25 71 PRO A O 1
ATOM 534 N N . ILE A 1 72 ? 1.944 -4.387 -16.650 1.00 60.56 72 ILE A N 1
ATOM 535 C CA . ILE A 1 72 ? 1.568 -3.505 -17.756 1.00 60.56 72 ILE A CA 1
ATOM 536 C C . ILE A 1 72 ? 1.609 -4.379 -19.016 1.00 60.56 72 ILE A C 1
ATOM 538 O O . ILE A 1 72 ? 2.654 -4.945 -19.339 1.00 60.56 72 ILE A O 1
ATOM 542 N N . LYS A 1 73 ? 0.453 -4.577 -19.645 1.00 44.84 73 LYS A N 1
ATOM 543 C CA . LYS A 1 73 ? 0.279 -5.488 -20.777 1.00 44.84 73 LYS A CA 1
ATOM 544 C C . LYS A 1 73 ? 0.499 -4.774 -22.101 1.00 44.84 73 LYS A C 1
ATOM 546 O O . LYS A 1 73 ? 0.085 -3.597 -22.190 1.00 44.84 73 LYS A O 1
#

Radius of gyration: 17.68 Å; chains: 1; bounding box: 47×46×33 Å

Foldseek 3Di:
DVVVVVVVVVVVVVLLVQLVVVLVVVCVVVVQPPPPPPPPDPDCPPDPDVVVSVVVSVVSSVVSSCVSPPPPD